Protein 2E56 (pdb70)

Foldseek 3Di:
DDFDKAWADQDPWKTKIKGFDDDDDFDKHWYWVPDDDLQKDKGKIWIKDQWQFQLAQKKKWKFKDAQNRTDPIDIGTQHDDDDVHDPSNRDGHRRIDTDMDIDIGNHDPPDAAKMKIWIFMWDDPVIDTGTIMIMIMHTDPPDD

Solvent-accessible surface area: 9015 Å² total; per-residue (Å²): 195,91,144,134,94,69,160,21,28,100,19,74,0,0,11,13,5,11,19,38,26,113,150,112,41,100,93,16,48,18,75,23,95,82,19,41,52,9,101,22,27,142,15,77,48,60,27,82,6,73,1,70,64,15,5,90,89,9,25,45,13,29,93,34,19,49,62,128,136,120,59,116,108,125,107,82,49,44,3,167,58,110,94,149,27,99,95,22,6,134,13,92,125,54,87,78,9,91,46,69,23,92,42,85,65,198,16,66,164,168,8,145,42,79,14,66,22,32,16,62,0,24,2,15,43,119,100,80,43,2,14,10,4,55,34,28,28,70,17,33,129,138,39,150

Radius of gyration: 15.55 Å; Cα contacts (8 Å, |Δi|>4): 361; chains: 1; bounding box: 42×39×31 Å

Sequence (144 aa):
EAQKQYWVCNSSDASISYTYCDKMQYPISINVNPCIELKGSKGLLHIFYIPRRDLKQLYFNLYITVNTMNLPKRKEVICRGSDDDYSFCRALKGETVNTTISFSFKGIKFSKGKYKCVVEAISGSPEEMMLFCLEFVILLHQPNSN

GO terms:
  GO:0032496 response to lipopolysaccharide (P, IDA)
  GO:0005886 plasma membrane (C, IDA)
  GO:0046696 lipopolysaccharide receptor complex (C, IDA)
  GO:0005576 extracellular region (C, EXP)
  GO:0005515 protein binding (F, IPI)
  GO:0005886 plasma membrane (C, TAS)
  GO:0015026 coreceptor activity (F, TAS)
  GO:0006968 cellular defense response (P, TAS)
  GO:0007166 cell surface receptor signaling pathway (P, TAS)
  GO:0005576 extracellular region (C, TAS)
  GO:0010008 endosome membrane (C, TAS)
  GO:0002224 toll-like receptor signaling pathway (P, IDA)
  GO:0001875 lipopolysaccharide immune receptor activity (F, IDA)
  GO:0032497 detection of lipopolysaccharide (P, IDA)

Organism: Homo sapiens (NCBI:txid9606)

B-factor: mean 39.56, std 16.29, range [15.43, 90.0]

Nearest PDB structures (foldseek):
  2z65-assembly3_C  TM=9.703E-01  e=4.079E-24  Homo sapiens
  5ijb-assembly2_D  TM=9.508E-01  e=3.542E-18  Mus musculus
  3b2d-assembly1_D  TM=8.493E-01  e=3.619E-10  Homo sapiens
  3mu3-assembly2_B  TM=8.041E-01  e=3.824E-09  Gallus gallus
  3m7o-assembly1_A  TM=8.174E-01  e=3.628E-09  Mus musculus

CATH classification: 2.60.40.770

Secondary structure (DSSP, 8-state):
-PPPPEEEEE-SSEEEEEEE-SS--S--EEEEESPPPTT-EEEEEEEEE--SS--TT-EEEEEEEETTEEPP-EEEE-S-SSSSS-GGGG--TT--EEEEEEEEE---TT--SEEEEEEEEEETTTTEEEEEEEEEEEEPTT--

InterPro domains:
  IPR003172 MD-2-related lipid-recognition domain [PF02221] (32-151)
  IPR003172 MD-2-related lipid-recognition domain [SM00737] (34-153)
  IPR014756 Immunoglobulin E-set [SSF81296] (32-155)
  IPR039217 Lymphocyte antigen 96 [PTHR15218] (1-160)

Structure (mmCIF, N/CA/C/O backbone):
data_2E56
#
_entry.id   2E56
#
_cell.length_a   53.113
_cell.length_b   53.113
_cell.length_c   111.447
_cell.angle_alpha   90.00
_cell.angle_beta   90.00
_cell.angle_gamma   90.00
#
_symmetry.space_group_name_H-M   'P 41 21 2'
#
loop_
_entity.id
_entity.type
_entity.pdbx_description
1 polymer 'Lymphocyte antigen 96'
2 non-polymer 2-acetamido-2-deoxy-beta-D-glucopyranose
3 non-polymer 'MYRISTIC ACID'
4 water water
#
loop_
_atom_site.group_PDB
_atom_site.id
_atom_site.type_symbol
_atom_site.label_atom_id
_atom_site.label_alt_id
_atom_site.label_comp_id
_atom_site.label_asym_id
_atom_site.label_entity_id
_atom_site.label_seq_id
_atom_site.pdbx_PDB_ins_code
_atom_site.Cartn_x
_atom_site.Cartn_y
_atom_site.Cartn_z
_atom_site.occupancy
_atom_site.B_iso_or_equiv
_atom_site.auth_seq_id
_atom_site.auth_comp_id
_atom_site.auth_asym_id
_atom_site.auth_atom_id
_atom_site.pdbx_PDB_model_num
ATOM 1 N N . GLU A 1 1 ? 11.675 39.326 -3.967 1.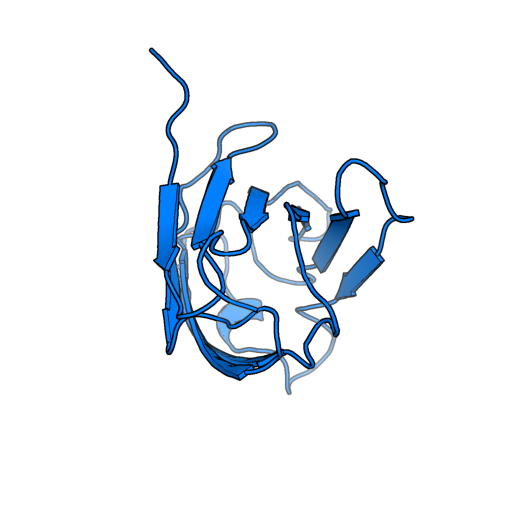00 54.82 17 GLU A N 1
ATOM 2 C CA . GLU A 1 1 ? 12.250 38.677 -2.751 1.00 53.34 17 GLU A CA 1
ATOM 3 C C . GLU A 1 1 ? 11.880 37.200 -2.615 1.00 49.43 17 GLU A C 1
ATOM 4 O O . GLU A 1 1 ? 10.746 36.805 -2.873 1.00 42.24 17 GLU A O 1
ATOM 10 N N . ALA A 1 2 ? 12.855 36.398 -2.196 1.00 48.65 18 ALA A N 1
ATOM 11 C CA . ALA A 1 2 ? 12.678 34.959 -1.999 1.00 47.47 18 ALA A CA 1
ATOM 12 C C . ALA A 1 2 ? 11.659 34.671 -0.901 1.00 48.65 18 ALA A C 1
ATOM 13 O O . ALA A 1 2 ? 11.388 35.524 -0.053 1.00 44.25 18 ALA A O 1
ATOM 15 N N . GLN A 1 3 ? 11.104 33.462 -0.900 1.00 49.05 19 GLN A N 1
ATOM 16 C CA . GLN A 1 3 ? 10.093 33.136 0.095 1.00 48.08 19 GLN A CA 1
ATOM 17 C C . GLN A 1 3 ? 10.778 32.842 1.417 1.00 45.48 19 GLN A C 1
ATOM 18 O O . GLN A 1 3 ? 11.864 32.256 1.450 1.00 44.29 19 GLN A O 1
ATOM 24 N N . LYS A 1 4 ? 10.177 33.307 2.506 1.00 40.89 20 LYS A N 1
ATOM 25 C CA . LYS A 1 4 ? 10.845 33.221 3.795 1.00 37.81 20 LYS A CA 1
ATOM 26 C C . LYS A 1 4 ? 10.604 31.881 4.476 1.00 30.68 20 LYS A C 1
ATOM 27 O O . LYS A 1 4 ? 9.477 31.407 4.560 1.00 31.10 20 LYS A O 1
ATOM 33 N N . GLN A 1 5 ? 11.680 31.251 4.929 1.00 41.06 21 GLN A N 1
ATOM 34 C CA . GLN A 1 5 ? 11.566 29.978 5.635 1.00 36.61 21 GLN A CA 1
ATOM 35 C C . GLN A 1 5 ? 11.677 30.179 7.133 1.00 36.49 21 GLN A C 1
ATOM 36 O O . GLN A 1 5 ? 12.548 30.913 7.601 1.00 35.02 21 GLN A O 1
ATOM 42 N N . TYR A 1 6 ? 10.782 29.546 7.884 1.00 30.09 22 TYR A N 1
ATOM 43 C CA . TYR A 1 6 ? 10.777 29.694 9.337 1.00 29.05 22 TYR A CA 1
ATOM 44 C C . TYR A 1 6 ? 11.182 28.411 10.003 1.00 28.28 22 TYR A C 1
ATOM 45 O O . TYR A 1 6 ? 10.660 27.347 9.701 1.00 36.86 22 TYR A O 1
ATOM 54 N N . TRP A 1 7 ? 12.126 28.508 10.915 1.00 31.31 23 TRP A N 1
ATOM 55 C CA . TRP A 1 7 ? 12.564 27.350 11.664 1.00 32.50 23 TRP A CA 1
ATOM 56 C C . TRP A 1 7 ? 11.966 27.346 13.067 1.00 31.27 23 TRP A C 1
ATOM 57 O O . TRP A 1 7 ? 11.878 28.389 13.713 1.00 28.97 23 TRP A O 1
ATOM 68 N N . VAL A 1 8 ? 11.493 26.184 13.499 1.00 20.86 24 VAL A N 1
ATOM 69 C CA . VAL A 1 8 ? 10.812 26.065 14.788 1.00 23.41 24 VAL A CA 1
ATOM 70 C C . VAL A 1 8 ? 11.761 25.474 15.812 1.00 24.98 24 VAL A C 1
ATOM 71 O O . VAL A 1 8 ? 12.017 26.079 16.847 1.00 27.00 24 VAL A O 1
ATOM 75 N N . CYS A 1 9 ? 12.297 24.291 15.519 1.00 19.88 25 CYS A N 1
ATOM 76 C CA . CYS A 1 9 ? 13.239 23.650 16.432 1.00 20.87 25 CYS A CA 1
ATOM 77 C C . CYS A 1 9 ? 13.871 22.437 15.764 1.00 22.31 25 CYS A C 1
ATOM 78 O O . CYS A 1 9 ? 13.393 21.993 14.734 1.00 20.59 25 CYS A O 1
ATOM 81 N N . ASN A 1 10 ? 14.992 21.959 16.308 1.00 28.56 26 ASN A N 1
ATOM 82 C CA . ASN A 1 10 ? 15.551 20.649 15.962 1.00 26.79 26 ASN A CA 1
ATOM 83 C C . ASN A 1 10 ? 15.472 19.752 17.190 1.00 31.71 26 ASN A C 1
ATOM 84 O O . ASN A 1 10 ? 15.797 20.184 18.302 1.00 29.02 26 ASN A O 1
ATOM 89 N N . SER A 1 11 ? 15.075 18.502 17.003 1.00 29.61 27 SER A N 1
ATOM 90 C CA . SER A 1 11 ? 15.125 17.555 18.089 1.00 24.17 27 SER A CA 1
ATOM 91 C C . SER A 1 11 ? 16.162 16.528 17.716 1.00 26.94 27 SER A C 1
ATOM 92 O O . SER A 1 11 ? 16.862 16.684 16.713 1.00 27.93 27 SER A O 1
ATOM 95 N N . SER A 1 12 ? 16.259 15.460 18.494 1.00 26.22 28 SER A N 1
ATOM 96 C CA . SER A 1 12 ? 17.302 14.481 18.219 1.00 30.22 28 SER A CA 1
ATOM 97 C C . SER A 1 12 ? 17.018 13.771 16.897 1.00 26.61 28 SER A C 1
ATOM 98 O O . SER A 1 12 ? 17.939 13.311 16.233 1.00 26.46 28 SER A O 1
ATOM 101 N N . ASP A 1 13 ? 15.752 13.711 16.485 1.00 27.25 29 ASP A N 1
ATOM 102 C CA . ASP A 1 13 ? 15.435 12.916 15.310 1.00 29.00 29 ASP A CA 1
ATOM 103 C C . ASP A 1 13 ? 14.633 13.670 14.270 1.00 28.12 29 ASP A C 1
ATOM 104 O O . ASP A 1 13 ? 14.294 13.120 13.223 1.00 24.43 29 ASP A O 1
ATOM 109 N N . ALA A 1 14 ? 14.319 14.926 14.565 1.00 24.09 30 ALA A N 1
ATOM 110 C CA . ALA A 1 14 ? 13.570 15.739 13.614 1.00 19.99 30 ALA A CA 1
ATOM 111 C C . ALA A 1 14 ? 14.093 17.170 13.439 1.00 24.21 30 ALA A C 1
ATOM 112 O O . ALA A 1 14 ? 14.776 17.730 14.297 1.00 21.19 30 ALA A O 1
ATOM 114 N N . SER A 1 15 ? 13.724 17.763 12.311 1.00 25.83 31 SER A N 1
ATOM 115 C CA . SER A 1 15 ? 13.987 19.147 12.061 1.00 25.10 31 SER A CA 1
ATOM 116 C C . SER A 1 15 ? 12.700 19.787 11.552 1.00 24.20 31 SER A C 1
ATOM 117 O O . SER A 1 15 ? 12.169 19.376 10.522 1.00 24.77 31 SER A O 1
ATOM 120 N N . ILE A 1 16 ? 12.181 20.779 12.277 1.00 23.85 32 ILE A N 1
ATOM 121 C CA . ILE A 1 16 ? 10.869 21.372 11.937 1.00 19.21 32 ILE A CA 1
ATOM 122 C C . ILE A 1 16 ? 10.936 22.817 11.454 1.00 24.10 32 ILE A C 1
ATOM 123 O O . ILE A 1 16 ? 11.530 23.680 12.110 1.00 22.55 32 ILE A O 1
ATOM 128 N N . SER A 1 17 ? 10.332 23.082 10.298 1.00 19.30 33 SER A N 1
ATOM 129 C CA . SER A 1 17 ? 10.303 24.421 9.748 1.00 18.01 33 SER A CA 1
ATOM 130 C C . SER A 1 17 ? 8.928 24.581 9.157 1.00 22.72 33 SER A C 1
ATOM 131 O O . SER A 1 17 ? 8.252 23.600 8.983 1.00 22.48 33 SER A O 1
ATOM 134 N N . TYR A 1 18 ? 8.550 25.796 8.774 1.00 23.94 34 TYR A N 1
ATOM 135 C CA . TYR A 1 18 ? 7.335 25.982 7.998 1.00 22.13 34 TYR A CA 1
ATOM 136 C C . TYR A 1 18 ? 7.491 27.180 7.100 1.00 18.20 34 TYR A C 1
ATOM 137 O O . TYR A 1 18 ? 8.428 27.967 7.266 1.00 20.72 34 TYR A O 1
ATOM 146 N N . THR A 1 19 ? 6.594 27.298 6.133 1.00 21.60 35 THR A N 1
ATOM 147 C CA . THR A 1 19 ? 6.426 28.526 5.373 1.00 27.73 35 THR A CA 1
ATOM 148 C C . THR A 1 19 ? 4.952 28.918 5.457 1.00 22.01 35 THR A C 1
ATOM 149 O O . THR A 1 19 ? 4.104 28.128 5.861 1.00 28.66 35 THR A O 1
ATOM 153 N N . TYR A 1 20 ? 4.631 30.136 5.055 1.00 23.97 36 TYR A N 1
ATOM 154 C CA . TYR A 1 20 ? 3.234 30.538 4.949 1.00 27.67 36 TYR A CA 1
ATOM 155 C C . TYR A 1 20 ? 2.653 30.113 3.616 1.00 31.11 36 TYR A C 1
ATOM 156 O O . 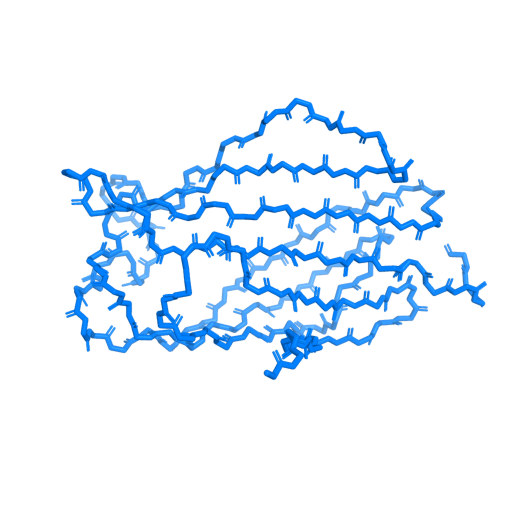TYR A 1 20 ? 3.200 30.468 2.578 1.00 33.61 36 TYR A O 1
ATOM 165 N N . CYS A 1 21 ? 1.575 29.328 3.631 1.00 30.76 37 CYS A N 1
ATOM 166 C CA . CYS A 1 21 ? 0.883 29.029 2.378 1.00 28.39 37 CYS A CA 1
ATOM 167 C C . CYS A 1 21 ? -0.264 29.995 2.087 1.00 32.31 37 CYS A C 1
ATOM 168 O O . CYS A 1 21 ? -0.608 30.870 2.891 1.00 29.17 37 CYS A O 1
ATOM 171 N N . ASP A 1 22 ? -0.847 29.829 0.909 1.00 32.13 38 ASP A N 1
ATOM 172 C CA . ASP A 1 22 ? -1.971 30.634 0.489 1.00 28.19 38 ASP A CA 1
ATOM 173 C C . ASP A 1 22 ? -1.711 32.153 0.586 1.00 30.13 38 ASP A C 1
ATOM 174 O O . ASP A 1 22 ? -0.622 32.626 0.269 1.00 31.45 38 ASP A O 1
ATOM 179 N N . LYS A 1 23 ? -2.724 32.917 0.971 1.00 25.18 39 LYS A N 1
ATOM 180 C CA . LYS A 1 23 ? -2.576 34.349 1.049 1.00 35.47 39 LYS A CA 1
ATOM 181 C C . LYS A 1 23 ? -1.784 34.629 2.324 1.00 45.32 39 LYS A C 1
ATOM 182 O O . LYS A 1 23 ? -2.028 33.996 3.359 1.00 43.99 39 LYS A O 1
ATOM 188 N N . MET A 1 24 ? -0.808 35.531 2.239 1.00 47.71 40 MET A N 1
ATOM 189 C CA . MET A 1 24 ? -0.033 35.894 3.418 1.00 57.29 40 MET A CA 1
ATOM 190 C C . MET A 1 24 ? -0.949 36.729 4.286 1.00 51.93 40 MET A C 1
ATOM 191 O O . MET A 1 24 ? -1.580 37.673 3.805 1.00 49.79 40 MET A O 1
ATOM 196 N N . GLN A 1 25 ? -1.069 36.343 5.545 1.00 49.39 41 GLN A N 1
ATOM 197 C CA . GLN A 1 25 ? -1.850 37.121 6.484 1.00 49.19 41 GLN A CA 1
ATOM 198 C C . GLN A 1 25 ? -0.950 37.570 7.627 1.00 46.09 41 GLN A C 1
ATOM 199 O O . GLN A 1 25 ? 0.243 37.779 7.432 1.00 45.89 41 GLN A O 1
ATOM 205 N N . TYR A 1 26 ? -1.517 37.718 8.817 1.00 40.22 42 TYR A N 1
ATOM 206 C CA . TYR A 1 26 ? -0.733 38.137 9.965 1.00 35.95 42 TYR A CA 1
ATOM 207 C C . TYR A 1 26 ? 0.266 37.048 10.308 1.00 29.39 42 TYR A C 1
ATOM 208 O O . TYR A 1 26 ? -0.023 35.864 10.150 1.00 30.41 42 TYR A O 1
ATOM 217 N N . PRO A 1 27 ? 1.436 37.444 10.824 1.00 33.29 43 PRO A N 1
ATOM 218 C CA . PRO A 1 27 ? 2.412 36.435 11.198 1.00 29.39 43 PRO A CA 1
ATOM 219 C C . PRO A 1 27 ? 1.977 35.682 12.464 1.00 30.33 43 PRO A C 1
ATOM 220 O O . PRO A 1 27 ? 1.007 36.075 13.116 1.00 27.92 43 PRO A O 1
ATOM 224 N N . ILE A 1 28 ? 2.596 34.536 1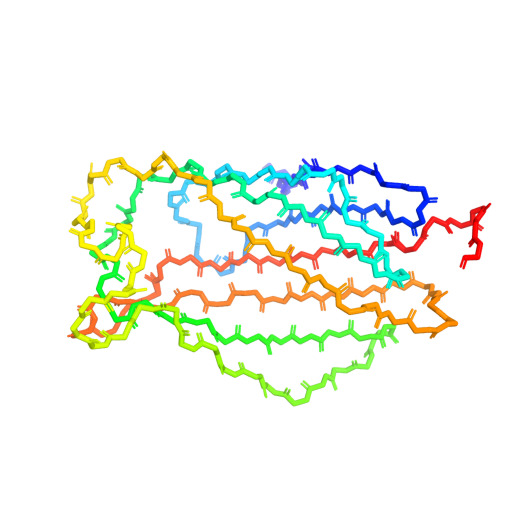2.709 1.00 25.18 44 ILE A N 1
ATOM 225 C CA . ILE A 1 28 ? 2.341 33.756 13.898 1.00 22.82 44 ILE A CA 1
ATOM 226 C C . ILE A 1 28 ? 3.692 33.312 14.448 1.00 31.04 44 ILE A C 1
ATOM 227 O O . ILE A 1 28 ? 4.651 33.130 13.692 1.00 28.18 44 ILE A O 1
ATOM 232 N N . SER A 1 29 ? 3.794 33.223 15.772 1.00 24.56 45 SER A N 1
ATOM 233 C CA . SER A 1 29 ? 4.985 32.689 16.391 1.00 26.77 45 SER A CA 1
ATOM 234 C C . SER A 1 29 ? 4.647 31.372 17.078 1.00 28.71 45 SER A C 1
ATOM 235 O O . SER A 1 29 ? 3.699 31.283 17.854 1.00 29.79 45 SER A O 1
ATOM 238 N N . ILE A 1 30 ? 5.445 30.353 16.810 1.00 28.02 46 ILE A N 1
ATOM 239 C CA . ILE A 1 30 ? 5.154 29.020 17.301 1.00 34.21 46 ILE A CA 1
ATOM 240 C C . ILE A 1 30 ? 6.421 28.530 17.959 1.00 36.12 46 ILE A C 1
ATOM 241 O O . ILE A 1 30 ? 7.518 28.635 17.387 1.00 35.69 46 ILE A O 1
ATOM 246 N N . ASN A 1 31 ? 6.289 27.980 19.154 1.00 28.56 47 ASN A N 1
ATOM 247 C CA . ASN A 1 31 ? 7.431 27.346 19.772 1.00 22.89 47 ASN A CA 1
ATOM 248 C C . ASN A 1 31 ? 7.005 26.080 20.476 1.00 23.99 47 ASN A C 1
ATOM 249 O O . ASN A 1 31 ? 5.911 26.009 20.997 1.00 24.23 47 ASN A O 1
ATOM 254 N N . VAL A 1 32 ? 7.878 25.088 20.459 1.00 23.09 48 VAL A N 1
ATOM 255 C CA . VAL A 1 32 ? 7.549 23.755 20.931 1.00 24.91 48 VAL A CA 1
ATOM 256 C C . VAL A 1 32 ? 8.592 23.360 21.977 1.00 29.03 48 VAL A C 1
ATOM 257 O O . VAL A 1 32 ? 9.787 23.454 21.718 1.00 27.12 48 VAL A O 1
ATOM 261 N N . ASN A 1 33 ? 8.145 22.936 23.155 1.00 25.47 49 ASN A N 1
ATOM 262 C CA . ASN A 1 33 ? 9.068 22.649 24.255 1.00 23.46 49 ASN A CA 1
ATOM 263 C C . ASN A 1 33 ? 8.729 21.342 24.996 1.00 24.01 49 ASN A C 1
ATOM 264 O O . ASN A 1 33 ? 7.636 21.198 25.582 1.00 21.17 49 ASN A O 1
ATOM 269 N N . PRO A 1 34 ? 9.636 20.359 24.916 1.00 28.00 50 PRO A N 1
ATOM 270 C CA . PRO A 1 34 ? 10.842 20.398 24.074 1.00 23.31 50 PRO A CA 1
ATOM 271 C C . PRO A 1 34 ? 10.494 20.095 22.621 1.00 22.37 50 PRO A C 1
ATOM 272 O O . PRO A 1 34 ? 9.364 19.737 22.316 1.00 26.66 50 PRO A O 1
ATOM 276 N N . CYS A 1 35 ? 11.460 20.233 21.725 1.00 22.46 51 CYS A N 1
ATOM 277 C CA . CYS A 1 35 ? 11.176 20.008 20.328 1.00 21.07 51 CYS A CA 1
ATOM 278 C C . CYS A 1 35 ? 10.619 18.592 20.131 1.00 24.08 51 CYS A C 1
ATOM 279 O O . CYS A 1 35 ? 11.027 17.649 20.805 1.00 28.02 51 CYS A O 1
ATOM 282 N N . ILE A 1 36 ? 9.703 18.451 19.180 1.00 23.00 52 ILE A N 1
ATOM 283 C CA . ILE A 1 36 ? 9.058 17.167 18.930 1.00 29.44 52 ILE A CA 1
ATOM 284 C C . ILE A 1 36 ? 10.001 16.129 18.326 1.00 29.24 52 ILE A C 1
ATOM 285 O O . ILE A 1 36 ? 10.815 16.448 17.475 1.00 31.32 52 ILE A O 1
ATOM 290 N N . GLU A 1 37 ? 9.900 14.906 18.819 1.00 24.46 53 GLU A N 1
ATOM 291 C CA . GLU A 1 37 ? 10.565 13.766 18.213 1.00 34.45 53 GLU A CA 1
ATOM 292 C C . GLU A 1 37 ? 9.591 12.921 17.380 1.00 33.11 53 GLU A C 1
ATOM 293 O O . GLU A 1 37 ? 8.520 12.521 17.860 1.00 34.50 53 GLU A O 1
ATOM 299 N N . LEU A 1 38 ? 9.973 12.633 16.138 1.00 30.80 54 LEU A N 1
ATOM 300 C CA . LEU A 1 38 ? 9.124 11.845 15.246 1.00 30.04 54 LEU A CA 1
ATOM 301 C C . LEU A 1 38 ? 8.710 10.506 15.887 1.00 24.11 54 LEU A C 1
ATOM 302 O O . LEU A 1 38 ? 7.623 9.995 15.642 1.00 33.81 54 LEU A O 1
ATOM 307 N N . LYS A 1 39 ? 9.627 9.953 16.672 1.00 26.86 55 LYS A N 1
ATOM 308 C CA . LYS A 1 39 ? 9.441 8.785 17.523 1.00 27.90 55 LYS A CA 1
ATOM 309 C C . LYS A 1 39 ? 8.331 8.904 18.580 1.00 34.04 55 LYS A C 1
ATOM 310 O O . LYS A 1 39 ? 7.937 7.894 19.159 1.00 38.13 55 LYS A O 1
ATOM 316 N N . GLY A 1 40 ? 7.861 10.125 18.856 1.00 37.94 56 GLY A N 1
ATOM 317 C CA . GLY A 1 40 ? 6.848 10.365 19.894 1.00 27.62 56 GLY A CA 1
ATOM 318 C C . GLY A 1 40 ? 7.436 11.142 21.061 1.00 33.07 56 GLY A C 1
ATOM 319 O O . GLY A 1 40 ? 8.548 10.849 21.497 1.00 29.97 56 GLY A O 1
ATOM 320 N N . SER A 1 41 ? 6.714 12.156 21.546 1.00 28.14 57 SER A N 1
ATOM 321 C CA . SER A 1 41 ? 7.195 12.956 22.672 1.00 27.76 57 SER A CA 1
ATOM 322 C C . SER A 1 41 ? 6.064 13.827 23.144 1.00 26.57 57 SER A C 1
ATOM 323 O O . SER A 1 41 ? 5.068 13.995 22.440 1.00 32.35 57 SER A O 1
ATOM 326 N N . LYS A 1 42 ? 6.192 14.380 24.341 1.00 27.64 58 LYS A N 1
ATOM 327 C CA . LYS A 1 42 ? 5.183 15.339 24.800 1.00 29.50 58 LYS A CA 1
ATOM 328 C C . LYS A 1 42 ? 5.814 16.657 25.222 1.00 27.24 58 LYS A C 1
ATOM 329 O O . LYS A 1 42 ? 7.020 16.747 25.385 1.00 24.70 58 LYS A O 1
ATOM 335 N N . GLY A 1 43 ? 4.992 17.684 25.394 1.00 24.00 59 GLY A N 1
ATOM 336 C CA . GLY A 1 43 ? 5.517 18.960 25.756 1.00 29.58 59 GLY A CA 1
ATOM 337 C C . GLY A 1 43 ? 4.488 20.045 25.656 1.00 28.57 59 GLY A C 1
ATOM 338 O O . GLY A 1 43 ? 3.287 19.821 25.832 1.00 27.16 59 GLY A O 1
ATOM 339 N N . LEU A 1 44 ? 4.995 21.228 25.338 1.00 25.88 60 LEU A N 1
ATOM 340 C CA . LEU A 1 44 ? 4.231 22.435 25.424 1.00 22.99 60 LEU A CA 1
ATOM 341 C C . LEU A 1 44 ? 4.345 23.188 24.117 1.00 21.12 60 LEU A C 1
ATOM 342 O O . LEU A 1 44 ? 5.433 23.400 23.596 1.00 21.98 60 LEU A O 1
ATOM 347 N N . LEU A 1 45 ? 3.208 23.604 23.600 1.00 24.49 61 LEU A N 1
ATOM 348 C CA . LEU A 1 45 ? 3.177 24.428 22.421 1.00 26.72 61 LEU A CA 1
ATOM 349 C C . LEU A 1 45 ? 2.861 25.860 22.832 1.00 29.25 61 LEU A C 1
ATOM 350 O O . LEU A 1 45 ? 1.814 26.112 23.439 1.00 25.77 61 LEU A O 1
ATOM 355 N N . HIS A 1 46 ? 3.770 26.786 22.516 1.00 27.87 62 HIS A N 1
ATOM 356 C CA . HIS A 1 46 ? 3.500 28.200 22.721 1.00 29.68 62 HIS A CA 1
ATOM 357 C C . HIS A 1 46 ? 3.153 28.910 21.419 1.00 29.43 62 HIS A C 1
ATOM 358 O O . HIS A 1 46 ? 3.886 28.820 20.427 1.00 26.59 62 HIS A O 1
ATOM 365 N N . ILE A 1 47 ? 2.015 29.596 21.439 1.00 22.82 63 ILE A N 1
ATOM 366 C CA . ILE A 1 47 ? 1.520 30.374 20.319 1.00 28.85 63 ILE A CA 1
ATOM 367 C C . ILE A 1 47 ? 1.474 31.846 20.707 1.00 28.66 63 ILE A C 1
ATOM 368 O O . ILE A 1 47 ? 0.886 32.196 21.740 1.00 28.85 63 ILE A O 1
ATOM 373 N N . PHE A 1 48 ? 2.124 32.706 19.925 1.00 32.49 64 PHE A N 1
ATOM 374 C CA . PHE A 1 48 ? 1.867 34.159 20.031 1.00 26.99 64 PHE A CA 1
ATOM 375 C C . PHE A 1 48 ? 1.266 34.599 18.712 1.00 31.70 64 PHE A C 1
ATOM 376 O O . PHE A 1 48 ? 1.913 34.478 17.673 1.00 33.42 64 PHE A O 1
ATOM 384 N N . TYR A 1 49 ? 0.014 35.047 18.743 1.00 27.36 65 TYR A N 1
ATOM 385 C CA . TYR A 1 49 ? -0.725 35.368 17.524 1.00 30.50 65 TYR A CA 1
ATOM 386 C C . TYR A 1 49 ? -1.712 36.503 17.769 1.00 39.14 65 TYR A C 1
ATOM 387 O O . TYR A 1 49 ? -2.487 36.441 18.708 1.00 33.76 65 TYR A O 1
ATOM 396 N N . ILE A 1 50 ? -1.688 37.529 16.925 1.00 38.32 66 ILE A N 1
ATOM 397 C CA . ILE A 1 50 ? -2.754 38.547 16.911 1.00 40.00 66 ILE A CA 1
ATOM 398 C C . ILE A 1 50 ? -3.720 38.187 15.772 1.00 33.52 66 ILE A C 1
ATOM 399 O O . ILE A 1 50 ? -3.377 38.356 14.601 1.00 40.33 66 ILE A O 1
ATOM 404 N N . PRO A 1 51 ? -4.909 37.634 16.096 1.00 33.41 67 PRO A N 1
ATOM 405 C CA . PRO A 1 51 ? -5.628 37.023 14.978 1.00 29.65 67 PRO A CA 1
ATOM 406 C C . PRO A 1 51 ? -6.255 38.002 13.999 1.00 39.31 67 PRO A C 1
ATOM 407 O O . PRO A 1 51 ? -6.564 39.148 14.354 1.00 40.06 67 PRO A O 1
ATOM 411 N N . ARG A 1 52 ? -6.379 37.540 12.757 1.00 49.51 68 ARG A N 1
ATOM 412 C CA . ARG A 1 52 ? -6.962 38.304 11.654 1.00 57.81 68 ARG A CA 1
ATOM 413 C C . ARG A 1 52 ? -8.454 38.393 11.865 1.00 52.41 68 ARG A C 1
ATOM 414 O O . ARG A 1 52 ? -9.104 39.337 11.414 1.00 56.68 68 ARG A O 1
ATOM 422 N N . ARG A 1 53 ? -8.988 37.389 12.549 1.00 44.71 69 ARG A N 1
ATOM 423 C CA . ARG A 1 53 ? -10.408 37.319 12.830 1.00 48.57 69 ARG A CA 1
ATOM 424 C C . ARG A 1 53 ? -10.658 36.653 14.174 1.00 48.14 69 ARG A C 1
ATOM 425 O O . ARG A 1 53 ? -9.728 36.145 14.806 1.00 46.69 69 ARG A O 1
ATOM 433 N N . ASP A 1 54 ? -11.911 36.677 14.620 1.00 50.14 70 ASP A N 1
ATOM 434 C CA . ASP A 1 54 ? -12.292 36.003 15.865 1.00 46.64 70 ASP A CA 1
ATOM 435 C C . ASP A 1 54 ? -11.972 34.518 15.784 1.00 39.90 70 ASP A C 1
ATOM 436 O O . ASP A 1 54 ? -12.243 33.901 14.778 1.00 40.44 70 ASP A O 1
ATOM 441 N N . LEU A 1 55 ? -11.449 33.949 16.871 1.00 37.73 71 LEU A N 1
ATOM 442 C CA . LEU A 1 55 ? -11.034 32.551 16.908 1.00 33.25 71 LEU A CA 1
ATOM 443 C C . LEU A 1 55 ? -12.173 31.587 17.146 1.00 38.12 71 LEU A C 1
ATOM 444 O O . LEU A 1 55 ? -11.969 30.372 17.177 1.00 33.27 71 LEU A O 1
ATOM 449 N N . LYS A 1 56 ? -13.384 32.112 17.299 1.00 39.27 72 LYS A N 1
ATOM 450 C CA . LYS A 1 56 ? -14.480 31.246 17.683 1.00 41.57 72 LYS A CA 1
ATOM 451 C C . LYS A 1 56 ? -14.811 30.237 16.582 1.00 40.83 72 LYS A C 1
ATOM 452 O O . LYS A 1 56 ? -14.840 30.571 15.394 1.00 46.98 72 LYS A O 1
ATOM 458 N N . GLN A 1 57 ? -14.997 28.989 16.988 1.00 37.73 73 GLN A N 1
ATOM 459 C CA . GLN A 1 57 ? -15.328 27.903 16.061 1.00 46.14 73 GLN A CA 1
ATOM 460 C C . GLN A 1 57 ? -14.112 27.425 15.249 1.00 49.42 73 GLN A C 1
ATOM 461 O O . GLN A 1 57 ? -14.237 26.529 14.414 1.00 47.14 73 GLN A O 1
ATOM 467 N N . LEU A 1 58 ? -12.950 28.037 15.510 1.00 44.09 74 LEU A N 1
ATOM 468 C CA . LEU A 1 58 ? -11.651 27.645 14.927 1.00 42.50 74 LEU A CA 1
ATOM 469 C C . LEU A 1 58 ? -11.529 26.149 14.619 1.00 36.73 74 LEU A C 1
ATOM 470 O O . LEU A 1 58 ? -11.730 25.337 15.498 1.00 33.82 74 LEU A O 1
ATOM 475 N N . TYR A 1 59 ? -11.127 25.797 13.395 1.00 38.20 75 TYR A N 1
ATOM 476 C CA . TYR A 1 59 ? -10.760 24.399 13.090 1.00 33.22 75 TYR A CA 1
ATOM 477 C C . TYR A 1 59 ? -9.651 24.316 12.021 1.00 29.34 75 TYR A C 1
ATOM 478 O O . TYR A 1 59 ? -9.355 25.317 11.349 1.00 35.56 75 TYR A O 1
ATOM 487 N N . PHE A 1 60 ? -9.005 23.152 11.949 1.00 33.33 76 PHE A N 1
ATOM 488 C CA . PHE A 1 60 ? -7.894 22.867 11.024 1.00 34.15 76 PHE A CA 1
ATOM 489 C C . PHE A 1 60 ? -8.249 21.753 10.029 1.00 27.16 76 PHE A C 1
ATOM 490 O O . PHE A 1 60 ? -8.607 20.655 10.440 1.00 29.22 76 PHE A O 1
ATOM 498 N N . ASN A 1 61 ? -8.074 22.005 8.738 1.00 32.51 77 ASN A N 1
ATOM 499 C CA . ASN A 1 61 ? -7.892 20.886 7.798 1.00 29.46 77 ASN A CA 1
ATOM 500 C C . ASN A 1 61 ? -6.419 20.494 7.759 1.00 24.16 77 ASN A C 1
ATOM 501 O O . ASN A 1 61 ? -5.552 21.355 7.689 1.00 27.46 77 ASN A O 1
ATOM 506 N N . LEU A 1 62 ? -6.140 19.202 7.853 1.00 24.80 78 LEU A N 1
ATOM 507 C CA . LEU A 1 62 ? -4.769 18.740 7.844 1.00 27.29 78 LEU A CA 1
ATOM 508 C C . LEU A 1 62 ? -4.483 17.920 6.604 1.00 22.78 78 LEU A C 1
ATOM 509 O O . LEU A 1 62 ? -5.071 16.859 6.381 1.00 25.55 78 LEU A O 1
ATOM 514 N N . TYR A 1 63 ? -3.557 18.404 5.793 1.00 27.54 79 TYR A N 1
ATOM 51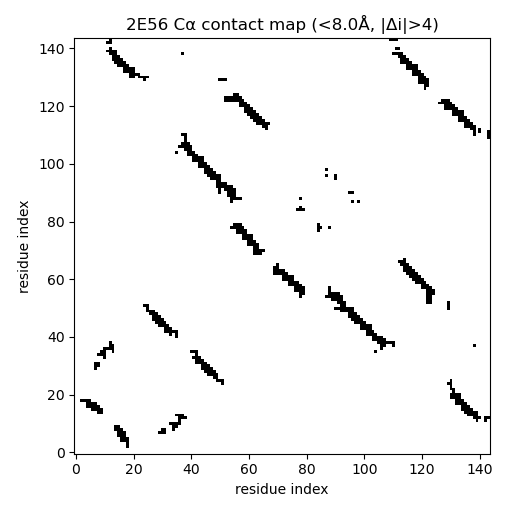5 C CA . TYR A 1 63 ? -3.133 17.625 4.623 1.00 17.69 79 TYR A CA 1
ATOM 516 C C . TYR A 1 63 ? -1.735 17.195 4.884 1.00 20.44 79 TYR A C 1
ATOM 517 O O . TYR A 1 63 ? -0.797 17.997 4.822 1.00 19.86 79 TYR A O 1
ATOM 526 N N . ILE A 1 64 ? -1.600 15.930 5.214 1.00 23.28 80 ILE A N 1
ATOM 527 C CA . ILE A 1 64 ? -0.339 15.384 5.652 1.00 22.34 80 ILE A CA 1
ATOM 528 C C . ILE A 1 64 ? 0.280 14.645 4.474 1.00 27.57 80 ILE A C 1
ATOM 529 O O . ILE A 1 64 ? -0.428 13.957 3.746 1.00 22.80 80 ILE A O 1
ATOM 534 N N . THR A 1 65 ? 1.580 14.837 4.248 1.00 20.50 81 THR A N 1
ATOM 535 C CA . THR A 1 65 ? 2.289 14.052 3.231 1.00 22.29 81 THR A CA 1
ATOM 536 C C . THR A 1 65 ? 3.446 13.294 3.858 1.00 25.57 81 THR A C 1
ATOM 537 O O . THR A 1 65 ? 4.201 13.851 4.686 1.00 25.53 81 THR A O 1
ATOM 541 N N . VAL A 1 66 ? 3.612 12.033 3.450 1.00 23.00 82 VAL A N 1
ATOM 542 C CA . VAL A 1 66 ? 4.623 11.134 4.036 1.00 22.58 82 VAL A CA 1
ATOM 543 C C . VAL A 1 66 ? 5.536 10.659 2.919 1.00 22.13 82 VAL A C 1
ATOM 544 O O . VAL A 1 66 ? 5.120 9.869 2.076 1.00 22.06 82 VAL A O 1
ATOM 548 N N . ASN A 1 67 ? 6.716 11.254 2.816 1.00 22.32 83 ASN A N 1
ATOM 549 C CA . ASN A 1 67 ? 7.618 10.964 1.689 1.00 24.66 83 ASN A CA 1
ATOM 550 C C . ASN A 1 67 ? 6.923 10.987 0.318 1.00 27.27 83 ASN A C 1
ATOM 551 O O . ASN A 1 67 ? 6.936 9.995 -0.426 1.00 27.41 83 ASN A O 1
ATOM 556 N N . THR A 1 68 ? 6.304 12.136 0.018 1.00 23.11 84 THR A N 1
ATOM 557 C CA . THR A 1 68 ? 5.596 12.421 -1.234 1.00 21.78 84 THR A CA 1
ATOM 558 C C . THR A 1 68 ? 4.240 11.777 -1.394 1.00 21.62 84 THR A C 1
ATOM 559 O O . THR A 1 68 ? 3.551 12.066 -2.368 1.00 32.63 84 THR A O 1
ATOM 563 N N . MET A 1 69 ? 3.855 10.906 -0.473 1.00 25.06 85 MET A N 1
ATOM 564 C CA . MET A 1 69 ? 2.531 10.280 -0.517 1.00 28.08 85 MET A CA 1
ATOM 565 C C . MET A 1 69 ? 1.513 11.064 0.302 1.00 26.01 85 MET A C 1
ATOM 566 O O . MET A 1 69 ? 1.645 11.180 1.511 1.00 23.67 85 MET A O 1
ATOM 571 N N . ASN A 1 70 ? 0.505 11.606 -0.372 1.00 22.65 86 ASN A N 1
ATOM 572 C CA . ASN A 1 70 ? -0.487 12.454 0.257 1.00 25.77 86 ASN A CA 1
ATOM 573 C C . ASN A 1 70 ? -1.495 11.577 0.969 1.00 30.60 86 ASN A C 1
ATOM 574 O O . ASN A 1 70 ? -1.939 10.576 0.420 1.00 33.34 86 ASN A O 1
ATOM 579 N N . LEU A 1 71 ? -1.887 11.957 2.178 1.00 28.10 87 LEU A N 1
ATOM 580 C CA . LEU A 1 71 ? -2.933 11.215 2.858 1.00 25.17 87 LEU A CA 1
ATOM 581 C C . LEU A 1 71 ? -4.277 11.934 2.722 1.00 26.95 87 LEU A C 1
ATOM 582 O O . LEU A 1 71 ? -4.324 13.136 2.522 1.00 23.18 87 LEU A O 1
ATOM 587 N N . PRO A 1 72 ? -5.390 11.196 2.849 1.00 29.29 88 PRO A N 1
ATOM 588 C CA . PRO A 1 72 ? -6.683 11.897 2.773 1.00 31.01 88 PRO A CA 1
ATOM 589 C C . PRO A 1 72 ? -6.784 13.009 3.824 1.00 26.12 88 PRO A C 1
ATOM 590 O O . PRO A 1 72 ? -6.241 12.874 4.916 1.00 31.60 88 PRO A O 1
ATOM 594 N N . LYS A 1 73 ? -7.436 14.117 3.471 1.00 26.24 89 LYS A N 1
ATOM 595 C CA . LYS A 1 73 ? -7.646 15.230 4.382 1.00 34.66 89 LYS A CA 1
ATOM 596 C C . LYS A 1 73 ? -8.050 14.750 5.791 1.00 42.26 89 LYS A C 1
ATOM 597 O O . LYS A 1 73 ? -8.654 13.678 5.940 1.00 37.77 89 LYS A O 1
ATOM 603 N N . ARG A 1 74 ? -7.628 15.494 6.822 1.00 41.03 90 ARG A N 1
ATOM 604 C CA . ARG A 1 74 ? -8.141 15.313 8.188 1.00 35.34 90 ARG A CA 1
ATOM 605 C C . ARG A 1 74 ? -8.708 16.654 8.635 1.00 37.04 90 ARG A C 1
ATOM 606 O O . ARG A 1 74 ? -8.287 17.701 8.151 1.00 36.56 90 ARG A O 1
ATOM 614 N N . LYS A 1 75 ? -9.727 16.636 9.490 1.00 42.76 91 LYS A N 1
ATOM 615 C CA . LYS A 1 75 ? -10.263 17.886 10.029 1.00 35.80 91 LYS A CA 1
ATOM 616 C C . LYS A 1 75 ? -10.261 17.811 11.544 1.00 39.49 91 LYS A C 1
ATOM 617 O O . LYS A 1 75 ? -10.729 16.832 12.116 1.00 37.39 91 LYS A O 1
ATOM 623 N N . GLU A 1 76 ? -9.720 18.833 12.199 1.00 34.56 92 GLU A N 1
ATOM 624 C CA . GLU A 1 76 ? -9.626 18.810 13.643 1.00 35.82 92 GLU A CA 1
ATOM 625 C C . GLU A 1 76 ? -10.285 20.034 14.237 1.00 36.21 92 GLU A C 1
ATOM 626 O O . GLU A 1 76 ? -9.805 21.159 14.040 1.00 38.44 92 GLU A O 1
ATOM 632 N N . VAL A 1 77 ? -11.401 19.832 14.943 1.00 38.72 93 VAL A N 1
ATOM 633 C CA . VAL A 1 77 ? -12.030 20.951 15.663 1.00 35.79 93 VAL A CA 1
ATOM 634 C C . VAL A 1 77 ? -11.224 21.309 16.917 1.00 33.59 93 VAL A C 1
ATOM 635 O O . VAL A 1 77 ? -10.815 20.433 17.688 1.00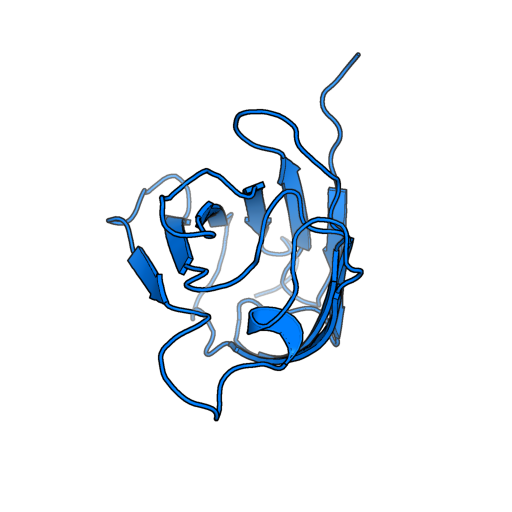 34.27 93 VAL A O 1
ATOM 639 N N . ILE A 1 78 ? -10.931 22.598 17.052 1.00 34.74 94 ILE A N 1
ATOM 640 C CA . ILE A 1 78 ? -10.084 23.130 18.124 1.00 33.70 94 ILE A CA 1
ATOM 641 C C . ILE A 1 78 ? -10.953 23.875 19.164 1.00 36.77 94 ILE A C 1
ATOM 642 O O . ILE A 1 78 ? -10.799 23.686 20.371 1.00 35.26 94 ILE A O 1
ATOM 647 N N . CYS A 1 79 ? -11.862 24.713 18.672 1.00 43.09 95 CYS A N 1
ATOM 648 C CA . CYS A 1 79 ? -12.724 25.543 19.507 1.00 42.19 95 CYS A CA 1
ATOM 649 C C . CYS A 1 79 ? -14.165 25.084 19.303 1.00 51.23 95 CYS A C 1
ATOM 650 O O . CYS A 1 79 ? -14.738 25.307 18.233 1.00 49.38 95 CYS A O 1
ATOM 653 N N . ARG A 1 80 ? -14.751 24.460 20.329 1.00 62.98 96 ARG A N 1
ATOM 654 C CA . ARG A 1 80 ? -16.080 23.840 20.220 1.00 73.39 96 ARG A CA 1
ATOM 655 C C . ARG A 1 80 ? -17.218 24.605 20.899 1.00 77.10 96 ARG A C 1
ATOM 656 O O . ARG A 1 80 ? -17.394 25.803 20.693 1.00 76.51 96 ARG A O 1
ATOM 664 N N . GLY A 1 81 ? -18.007 23.883 21.687 1.00 84.10 97 GLY A N 1
ATOM 665 C CA . GLY A 1 81 ? -19.154 24.463 22.381 1.00 90.00 97 GLY A CA 1
ATOM 666 C C . GLY A 1 81 ? -18.992 24.439 23.890 1.00 90.00 97 GLY A C 1
ATOM 667 O O . GLY A 1 81 ? -18.398 23.500 24.451 1.00 90.00 97 GLY A O 1
ATOM 668 N N . SER A 1 82 ? -19.533 25.470 24.548 1.00 90.00 98 SER A N 1
ATOM 669 C CA . SER A 1 82 ? -19.398 25.628 26.000 1.00 90.00 98 SER A CA 1
ATOM 670 C C . SER A 1 82 ? -17.929 25.761 26.387 1.00 90.00 98 SER A C 1
ATOM 671 O O . SER A 1 82 ? -17.066 25.954 25.528 1.00 90.00 98 SER A O 1
ATOM 674 N N . ASP A 1 83 ? -17.648 25.655 27.681 1.00 90.00 99 ASP A N 1
ATOM 675 C CA . ASP A 1 83 ? -16.273 25.749 28.143 1.00 90.00 99 ASP A CA 1
ATOM 676 C C . ASP A 1 83 ? -15.337 24.589 27.806 1.00 90.00 99 ASP A C 1
ATOM 677 O O . ASP A 1 83 ? -15.493 23.919 26.779 1.00 90.00 99 ASP A O 1
ATOM 682 N N . ASP A 1 84 ? -14.378 24.357 28.697 1.00 90.00 100 ASP A N 1
ATOM 683 C CA . ASP A 1 84 ? -13.392 23.311 28.467 1.00 87.65 100 ASP A CA 1
ATOM 684 C C . ASP A 1 84 ? -12.581 23.684 27.223 1.00 81.21 100 ASP A C 1
ATOM 685 O O . ASP A 1 84 ? -11.543 23.067 26.933 1.00 85.60 100 ASP A O 1
ATOM 690 N N . ASP A 1 85 ? -13.075 24.690 26.489 1.00 71.17 101 ASP A N 1
ATOM 691 C CA . ASP A 1 85 ? -12.361 25.228 25.332 1.00 60.65 101 ASP A CA 1
ATOM 692 C C . ASP A 1 85 ? -11.164 26.002 25.840 1.00 55.50 101 ASP A C 1
ATOM 693 O O . ASP A 1 85 ? -11.128 26.417 26.994 1.00 55.97 101 ASP A O 1
ATOM 698 N N . TYR A 1 86 ? -10.169 26.178 24.984 1.00 47.80 102 TYR A N 1
ATOM 699 C CA . TYR A 1 86 ? -9.012 26.942 25.367 1.00 41.39 102 TYR A CA 1
ATOM 700 C C . TYR A 1 86 ? -9.447 28.386 25.526 1.00 42.75 102 TYR A C 1
ATOM 701 O O . TYR A 1 86 ? -10.382 28.834 24.875 1.00 39.18 102 TYR A O 1
ATOM 710 N N . SER A 1 87 ? -8.776 29.125 26.395 1.00 44.51 103 SER A N 1
ATOM 711 C CA . SER A 1 87 ? -9.166 30.510 26.596 1.00 49.96 103 SER A CA 1
ATOM 712 C C . SER A 1 87 ? -9.003 31.335 25.319 1.00 49.25 103 SER A C 1
ATOM 713 O O . SER A 1 87 ? -9.580 32.427 25.210 1.00 46.01 103 SER A O 1
ATOM 716 N N . PHE A 1 88 ? -8.220 30.828 24.359 1.00 40.56 104 PHE A N 1
ATOM 717 C CA . PHE A 1 88 ? -7.981 31.578 23.118 1.00 38.02 104 PHE A CA 1
ATOM 718 C C . PHE A 1 88 ? -9.181 31.544 22.194 1.00 30.20 104 PHE A C 1
ATOM 719 O O . PHE A 1 88 ? -9.317 32.380 21.298 1.00 33.10 104 PHE A O 1
ATOM 727 N N . CYS A 1 89 ? -10.058 30.574 22.406 1.00 29.68 105 CYS A N 1
ATOM 728 C CA . CYS A 1 89 ? -11.273 30.492 21.609 1.00 32.41 105 CYS A CA 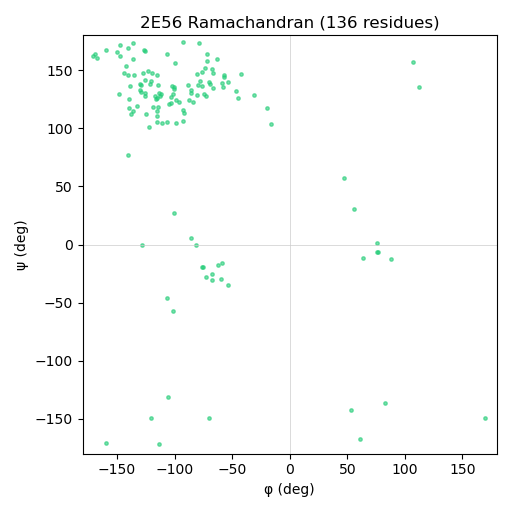1
ATOM 729 C C . CYS A 1 89 ? -12.183 31.743 21.716 1.00 39.05 105 CYS A C 1
ATOM 730 O O . CYS A 1 89 ? -12.884 32.097 20.769 1.00 38.32 105 CYS A O 1
ATOM 733 N N . ARG A 1 90 ? -12.142 32.421 22.858 1.00 41.21 106 ARG A N 1
ATOM 734 C CA . ARG A 1 90 ? -12.917 33.648 23.073 1.00 40.38 106 ARG A CA 1
ATOM 735 C C . ARG A 1 90 ? -12.183 34.906 22.574 1.00 38.09 106 ARG A C 1
ATOM 736 O O . ARG A 1 90 ? -12.664 36.024 22.774 1.00 32.38 106 ARG A O 1
ATOM 744 N N . ALA A 1 91 ? -11.029 34.733 21.921 1.00 31.61 107 ALA A N 1
ATOM 745 C CA . ALA A 1 91 ? -10.301 35.883 21.352 1.00 32.89 107 ALA A CA 1
ATOM 746 C C . ALA A 1 91 ? -11.033 36.488 20.148 1.00 33.11 107 ALA A C 1
ATOM 747 O O . ALA A 1 91 ? -11.625 35.773 19.339 1.00 38.03 107 ALA A O 1
ATOM 749 N N . LEU A 1 92 ? -11.038 37.810 20.066 1.00 31.10 108 LEU A N 1
ATOM 750 C CA . LEU A 1 92 ? -11.639 38.483 18.926 1.00 33.55 108 LEU A CA 1
ATOM 751 C C . LEU A 1 92 ? -10.533 39.034 18.071 1.00 31.30 108 LEU A C 1
ATOM 752 O O . LEU A 1 92 ? -9.397 39.230 18.536 1.00 33.01 108 LEU A O 1
ATOM 757 N N . LYS A 1 93 ? -10.896 39.375 16.844 1.00 34.20 109 LYS A N 1
ATOM 758 C CA . LYS A 1 93 ? -9.968 39.995 15.924 1.00 35.72 109 LYS A CA 1
ATOM 759 C C . LYS A 1 93 ? -9.227 41.113 16.632 1.00 37.07 109 LYS A C 1
ATOM 760 O O . LYS A 1 93 ? -9.835 41.923 17.320 1.00 43.08 109 LYS A O 1
ATOM 766 N N . GLY A 1 94 ? -7.908 41.141 16.481 1.00 38.90 110 GLY A N 1
ATOM 767 C CA . GLY A 1 94 ? -7.099 42.219 17.037 1.00 37.37 110 GLY A CA 1
ATOM 768 C C . GLY A 1 94 ? -6.640 41.987 18.458 1.00 36.44 110 GLY A C 1
ATOM 769 O O . GLY A 1 94 ? -5.750 42.679 18.940 1.00 39.43 110 GLY A O 1
ATOM 770 N N . GLU A 1 95 ? -7.221 40.987 19.115 1.00 35.99 111 GLU A N 1
ATOM 771 C CA . GLU A 1 95 ? -6.862 40.660 20.490 1.00 37.87 111 GLU A CA 1
ATOM 772 C C . GLU A 1 95 ? -5.752 39.614 20.652 1.00 39.21 111 GLU A C 1
ATOM 773 O O . GLU A 1 95 ? -5.956 38.438 20.391 1.00 47.15 111 GLU A O 1
ATOM 779 N N . THR A 1 96 ? -4.611 40.050 21.171 1.00 30.38 112 THR A N 1
ATOM 780 C CA . THR A 1 96 ? -3.444 39.205 21.353 1.00 31.41 112 THR A CA 1
ATOM 781 C C . THR A 1 96 ? -3.734 37.841 21.940 1.00 35.75 112 THR A C 1
ATOM 782 O O . THR A 1 96 ? -4.372 37.731 22.989 1.00 37.49 112 THR A O 1
ATOM 786 N N . VAL A 1 97 ? -3.278 36.792 21.258 1.00 33.16 113 VAL A N 1
ATOM 787 C CA . VAL A 1 97 ? -3.274 35.437 21.839 1.00 30.93 113 VAL A CA 1
ATOM 788 C C . VAL A 1 97 ? -1.858 35.132 22.259 1.00 30.58 113 VAL A C 1
ATOM 789 O O . VAL A 1 97 ? -0.948 35.188 21.462 1.00 31.63 113 VAL A O 1
ATOM 793 N N . ASN A 1 98 ? -1.665 34.837 23.529 1.00 30.52 114 ASN A N 1
ATOM 794 C CA . ASN A 1 98 ? -0.338 34.594 24.032 1.00 29.04 114 ASN A CA 1
ATOM 795 C C . ASN A 1 98 ? -0.418 33.441 25.012 1.00 37.36 114 ASN A C 1
ATOM 796 O O . ASN A 1 98 ? -0.401 33.652 26.216 1.00 40.14 114 ASN A O 1
ATOM 801 N N . THR A 1 99 ? -0.527 32.218 24.499 1.00 32.69 115 THR A N 1
ATOM 802 C CA . THR A 1 99 ? -0.773 31.088 25.388 1.00 39.14 115 THR A CA 1
ATOM 803 C C . THR A 1 99 ? 0.051 29.814 25.131 1.00 33.23 115 THR A C 1
ATOM 804 O O . THR A 1 99 ? 0.812 29.728 24.176 1.00 31.22 115 THR A O 1
ATOM 808 N N . THR A 1 100 ? -0.102 28.853 26.034 1.00 23.89 116 THR A N 1
ATOM 809 C CA . THR A 1 100 ? 0.670 27.643 26.061 1.00 24.90 116 THR A CA 1
ATOM 810 C C . THR A 1 100 ? -0.305 26.480 26.148 1.00 27.09 116 THR A C 1
ATOM 811 O O . THR A 1 100 ? -1.330 26.568 26.842 1.00 30.42 116 THR A O 1
ATOM 815 N N . ILE A 1 101 ? -0.040 25.432 25.377 1.00 23.19 117 ILE A N 1
ATOM 816 C CA . ILE A 1 101 ? -0.975 24.295 25.236 1.00 29.02 117 ILE A CA 1
ATOM 817 C C . ILE A 1 101 ? -0.212 22.992 25.456 1.00 32.10 117 ILE A C 1
ATOM 818 O O . ILE A 1 101 ? 0.897 22.844 24.957 1.00 31.17 117 ILE A O 1
ATOM 823 N N . SER A 1 102 ? -0.784 22.034 26.188 1.00 30.81 118 SER A N 1
ATOM 824 C CA . SER A 1 102 ? -0.094 20.759 26.342 1.00 26.52 118 SER A CA 1
ATOM 825 C C . SER A 1 102 ? -0.340 19.912 25.112 1.00 31.91 118 SER A C 1
ATOM 826 O O . SER A 1 102 ? -1.412 19.950 24.521 1.00 36.94 118 SER A O 1
ATOM 829 N N . PHE A 1 103 ? 0.649 19.118 24.747 1.00 36.35 119 PHE A N 1
ATOM 830 C CA . PHE A 1 103 ? 0.490 18.212 23.630 1.00 34.39 119 PHE A CA 1
ATOM 831 C C . PHE A 1 103 ? 1.190 16.905 23.942 1.00 30.11 119 PHE A C 1
ATOM 832 O O . PHE A 1 103 ? 2.123 16.852 24.750 1.00 28.75 119 PHE A O 1
ATOM 840 N N . SER A 1 104 ? 0.705 15.842 23.312 1.00 32.71 120 SER A N 1
ATOM 841 C CA . SER A 1 104 ? 1.314 14.531 23.388 1.00 32.05 120 SER A CA 1
ATOM 842 C C . SER A 1 104 ? 1.266 13.952 21.976 1.00 34.44 120 SER A C 1
ATOM 843 O O . SER A 1 104 ? 0.194 13.719 21.442 1.00 35.48 120 SER A O 1
ATOM 846 N N . PHE A 1 105 ? 2.424 13.792 21.345 1.00 34.45 121 PHE A N 1
ATOM 847 C CA . PHE A 1 105 ? 2.470 13.201 20.006 1.00 37.14 121 PHE A CA 1
ATOM 848 C C . PHE A 1 105 ? 2.833 11.722 20.133 1.00 31.52 121 PHE A C 1
ATOM 849 O O . PHE A 1 105 ? 3.843 11.398 20.732 1.00 28.50 121 PHE A O 1
ATOM 857 N N . LYS A 1 106 ? 2.013 10.819 19.594 1.00 41.94 122 LYS A N 1
ATOM 858 C CA . LYS A 1 106 ? 2.266 9.382 19.795 1.00 40.47 122 LYS A CA 1
ATOM 859 C C . LYS A 1 106 ? 3.528 8.828 19.119 1.00 39.95 122 LYS A C 1
ATOM 860 O O . LYS A 1 106 ? 4.136 7.883 19.612 1.00 40.88 122 LYS A O 1
ATOM 866 N N . GLY A 1 107 ? 3.920 9.403 17.990 1.00 37.53 123 GLY A N 1
ATOM 867 C CA . GLY A 1 107 ? 5.120 8.934 17.303 1.00 37.71 123 GLY A CA 1
ATOM 868 C C . GLY A 1 107 ? 4.809 8.150 16.034 1.00 41.24 123 GLY A C 1
ATOM 869 O O . GLY A 1 107 ? 3.703 7.626 15.861 1.00 42.53 123 GLY A O 1
ATOM 870 N N . ILE A 1 108 ? 5.786 8.104 15.134 1.00 40.48 124 ILE A N 1
ATOM 871 C CA . ILE A 1 108 ? 5.740 7.287 13.926 1.00 36.89 124 ILE A CA 1
ATOM 872 C C . ILE A 1 108 ? 6.905 6.325 14.036 1.00 40.11 124 ILE A C 1
ATOM 873 O O . ILE A 1 108 ? 8.058 6.755 14.125 1.00 39.80 124 ILE A O 1
ATOM 878 N N . LYS A 1 109 ? 6.621 5.025 14.076 1.00 44.55 125 LYS A N 1
ATOM 879 C CA . LYS A 1 109 ? 7.693 4.032 14.199 1.00 44.02 125 LYS A CA 1
ATOM 880 C C . LYS A 1 109 ? 8.405 3.855 12.869 1.00 33.39 125 LYS A C 1
ATOM 881 O O . LYS A 1 109 ? 7.787 3.981 11.810 1.00 35.46 125 LYS A O 1
ATOM 887 N N . PHE A 1 110 ? 9.698 3.554 12.941 1.00 31.73 126 PHE A N 1
ATOM 888 C CA . PHE A 1 110 ? 10.548 3.372 11.750 1.00 32.80 126 PHE A CA 1
ATOM 889 C C . PHE A 1 110 ? 10.512 4.599 10.840 1.00 31.69 126 PHE A C 1
ATOM 890 O O . PHE A 1 110 ? 10.678 4.497 9.631 1.00 36.47 126 PHE A O 1
ATOM 898 N N . SER A 1 111 ? 10.316 5.758 11.449 1.00 37.38 127 SER A N 1
ATOM 899 C CA . SER A 1 111 ? 10.341 7.046 10.773 1.00 36.57 127 SER A CA 1
ATOM 900 C C . SER A 1 111 ? 11.622 7.255 9.972 1.00 31.57 127 SER A C 1
ATOM 901 O O . SER A 1 111 ? 12.708 6.933 10.428 1.00 39.71 127 SER A O 1
ATOM 904 N N . LYS A 1 112 ? 11.488 7.833 8.786 1.00 32.55 128 LYS A N 1
ATOM 905 C CA . LYS A 1 112 ? 12.622 8.238 7.978 1.00 24.53 128 LYS A CA 1
ATOM 906 C C . LYS A 1 112 ? 12.126 9.128 6.845 1.00 26.21 128 LYS A C 1
ATOM 907 O O . LYS A 1 112 ? 10.950 9.084 6.481 1.00 29.02 128 LYS A O 1
ATOM 913 N N . GLY A 1 113 ? 13.038 9.897 6.259 1.00 26.44 129 GLY A N 1
ATOM 914 C CA . GLY A 1 113 ? 12.694 10.729 5.125 1.00 24.93 129 GLY A CA 1
ATOM 915 C C . GLY A 1 113 ? 12.062 12.032 5.555 1.00 25.95 129 GLY A C 1
ATOM 916 O O . GLY A 1 113 ? 12.525 12.689 6.475 1.00 26.38 129 GLY A O 1
ATOM 917 N N . LYS A 1 114 ? 11.003 12.424 4.873 1.00 24.40 130 LYS A N 1
ATOM 918 C CA . LYS A 1 114 ? 10.496 13.786 5.047 1.00 26.61 130 LYS A CA 1
ATOM 919 C C . LYS A 1 114 ? 8.998 13.761 5.096 1.00 25.51 130 LYS A C 1
ATOM 920 O O . LYS A 1 114 ? 8.359 13.066 4.288 1.00 23.81 130 LYS A O 1
ATOM 926 N N . TYR A 1 115 ? 8.439 14.518 6.036 1.00 21.84 131 TYR A N 1
ATOM 927 C CA . TYR A 1 115 ? 6.985 14.649 6.190 1.00 25.66 131 TYR A CA 1
ATOM 928 C C . TYR A 1 115 ? 6.540 16.101 6.027 1.00 23.83 131 TYR A C 1
ATOM 929 O O . TYR A 1 115 ? 7.271 17.023 6.382 1.00 28.73 131 TYR A O 1
ATOM 938 N N . LYS A 1 116 ? 5.345 16.303 5.497 1.00 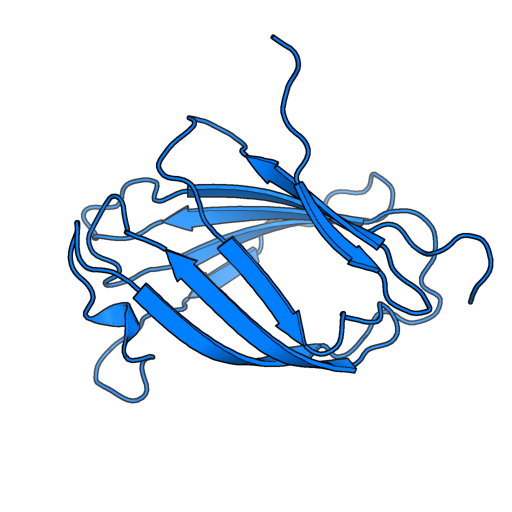22.81 132 LYS A N 1
ATOM 939 C CA . LYS A 1 116 ? 4.755 17.630 5.412 1.00 22.18 132 LYS A CA 1
ATOM 940 C C . LYS A 1 116 ? 3.373 17.598 6.014 1.00 22.14 132 LYS A C 1
ATOM 941 O O . LYS A 1 116 ? 2.680 16.582 5.957 1.00 25.57 132 LYS A O 1
ATOM 947 N N . CYS A 1 117 ? 2.988 18.710 6.619 1.00 21.32 133 CYS A N 1
ATOM 948 C CA . CYS A 1 117 ? 1.615 18.906 7.047 1.00 22.05 133 CYS A CA 1
ATOM 949 C C . CYS A 1 117 ? 1.237 20.338 6.756 1.00 22.37 133 CYS A C 1
ATOM 950 O O . CYS A 1 117 ? 1.863 21.298 7.261 1.00 20.48 133 CYS A O 1
ATOM 953 N N . VAL A 1 118 ? 0.256 20.479 5.883 1.00 18.04 134 VAL A N 1
ATOM 954 C CA . VAL A 1 118 ? -0.387 21.760 5.687 1.00 18.58 134 VAL A CA 1
ATOM 955 C C . VAL A 1 118 ? -1.553 21.944 6.672 1.00 17.38 134 VAL A C 1
ATOM 956 O O . VAL A 1 118 ? -2.434 21.121 6.756 1.00 23.42 134 VAL A O 1
ATOM 960 N N . VAL A 1 119 ? -1.502 23.034 7.430 1.00 23.44 135 VAL A N 1
ATOM 961 C CA . VAL A 1 119 ? -2.537 23.396 8.380 1.00 26.30 135 VAL A CA 1
ATOM 962 C C . VAL A 1 119 ? -3.347 24.574 7.836 1.00 25.70 135 VAL A C 1
ATOM 963 O O . VAL A 1 119 ? -2.873 25.705 7.774 1.00 26.83 135 VAL A O 1
ATOM 967 N N . GLU A 1 120 ? -4.555 24.281 7.391 1.00 23.50 136 GLU A N 1
ATOM 968 C CA . GLU A 1 120 ? -5.481 25.298 6.915 1.00 27.30 136 GLU A CA 1
ATOM 969 C C . GLU A 1 120 ? -6.358 25.700 8.121 1.00 24.59 136 GLU A C 1
ATOM 970 O O . GLU A 1 120 ? -7.233 24.940 8.535 1.00 27.26 136 GLU A O 1
ATOM 976 N N . ALA A 1 121 ? -6.129 26.875 8.688 1.00 27.97 137 ALA A N 1
ATOM 977 C CA . ALA A 1 121 ? -6.910 27.259 9.866 1.00 33.33 137 ALA A CA 1
ATOM 978 C C . ALA A 1 121 ? -8.084 28.129 9.432 1.00 30.59 137 ALA A C 1
ATOM 979 O O . ALA A 1 121 ? -7.894 29.170 8.799 1.00 30.50 137 ALA A O 1
ATOM 981 N N . ILE A 1 122 ? -9.287 27.679 9.775 1.00 36.07 138 ILE A N 1
ATOM 982 C CA . ILE A 1 122 ? -10.521 28.385 9.457 1.00 41.71 138 ILE A CA 1
ATOM 983 C C . ILE A 1 122 ? -11.314 28.750 10.728 1.00 37.48 138 ILE A C 1
ATOM 984 O O . ILE A 1 122 ? -11.391 27.959 11.653 1.00 34.27 138 ILE A O 1
ATOM 989 N N . SER A 1 123 ? -11.911 29.939 10.768 1.00 41.72 139 SER A N 1
ATOM 990 C CA . SER A 1 123 ? -12.653 30.360 11.969 1.00 46.66 139 SER A CA 1
ATOM 991 C C . SER A 1 123 ? -13.669 31.472 11.704 1.00 50.80 139 SER A C 1
ATOM 992 O O . SER A 1 123 ? -13.945 31.820 10.557 1.00 44.28 139 SER A O 1
ATOM 995 N N . GLY A 1 124 ? -14.223 32.012 12.792 1.00 62.21 140 GLY A N 1
ATOM 996 C CA . GLY A 1 124 ? -15.090 33.191 12.745 1.00 68.10 140 GLY A CA 1
ATOM 997 C C . GLY A 1 124 ? -16.514 32.948 12.268 1.00 74.74 140 GLY A C 1
ATOM 998 O O . GLY A 1 124 ? -17.350 33.860 12.311 1.00 73.46 140 GLY A O 1
ATOM 999 N N . SER A 1 125 ? -16.780 31.721 11.818 1.00 76.82 141 SER A N 1
ATOM 1000 C CA . SER A 1 125 ? -18.062 31.331 11.211 1.00 80.69 141 SER A CA 1
ATOM 1001 C C . SER A 1 125 ? -19.404 32.092 11.288 1.00 83.04 141 SER A C 1
ATOM 1002 O O . SER A 1 125 ? -20.101 32.029 12.314 1.00 84.01 141 SER A O 1
ATOM 1005 N N . PRO A 1 126 ? -19.794 32.784 10.193 1.00 81.74 142 PRO A N 1
ATOM 1006 C CA . PRO A 1 126 ? -19.140 32.889 8.886 1.00 79.33 142 PRO A CA 1
ATOM 1007 C C . PRO A 1 126 ? -17.654 32.551 8.771 1.00 77.79 142 PRO A C 1
ATOM 1008 O O . PRO A 1 126 ? -16.810 33.233 9.355 1.00 78.57 142 PRO A O 1
ATOM 1012 N N . GLU A 1 127 ? -17.356 31.519 7.982 1.00 76.02 143 GLU A N 1
ATOM 1013 C CA . GLU A 1 127 ? -16.002 30.985 7.815 1.00 67.42 143 GLU A CA 1
ATOM 1014 C C . GLU A 1 127 ? -15.139 31.773 6.834 1.00 64.00 143 GLU A C 1
ATOM 1015 O O . GLU A 1 127 ? -15.522 32.007 5.690 1.00 64.63 143 GLU A O 1
ATOM 1021 N N . GLU A 1 128 ? -13.899 32.154 7.311 1.00 60.03 144 GLU A N 1
ATOM 1022 C CA . GLU A 1 128 ? -12.855 32.729 6.472 1.00 59.02 144 GLU A CA 1
ATOM 1023 C C . GLU A 1 128 ? -11.550 32.049 6.865 1.00 53.01 144 GLU A C 1
ATOM 1024 O O . GLU A 1 128 ? -11.417 31.536 7.974 1.00 48.13 144 GLU A O 1
ATOM 1030 N N A MET A 1 129 ? -10.665 32.063 5.939 0.50 50.17 145 MET A N 1
ATOM 1031 N N B MET A 1 129 ? -10.644 32.056 5.960 0.50 51.93 145 MET A N 1
ATOM 1032 C CA A MET A 1 129 ? -9.337 31.593 6.252 0.50 46.07 145 MET A CA 1
ATOM 1033 C CA B MET A 1 129 ? -9.371 31.445 6.302 0.50 49.22 145 MET A CA 1
ATOM 1034 C C A MET A 1 129 ? -8.849 32.422 7.427 0.50 44.16 145 MET A C 1
ATOM 1035 C C B MET A 1 129 ? -8.604 32.374 7.238 0.50 47.14 145 MET A C 1
ATOM 1036 O O A MET A 1 129 ? -9.177 33.600 7.547 0.50 48.43 145 MET A O 1
ATOM 1037 O O B MET A 1 129 ? -8.496 33.577 7.002 0.50 50.30 145 MET A O 1
ATOM 1046 N N . LEU A 1 130 ? -8.092 31.797 8.314 1.00 44.57 146 LEU A N 1
ATOM 1047 C CA . LEU A 1 130 ? -7.406 32.538 9.341 1.00 37.52 146 LEU A CA 1
ATOM 1048 C C . LEU A 1 130 ? -5.951 32.599 8.909 1.00 34.67 146 LEU A C 1
ATOM 1049 O O . LEU A 1 130 ? -5.375 33.674 8.754 1.00 30.25 146 LEU A O 1
ATOM 1054 N N . PHE A 1 131 ? -5.387 31.425 8.641 1.00 38.83 147 PHE A N 1
ATOM 1055 C CA . PHE A 1 131 ? -4.008 31.304 8.206 1.00 34.75 147 PHE A CA 1
ATOM 1056 C C . PHE A 1 131 ? -3.818 29.968 7.506 1.00 34.02 147 PHE A C 1
ATOM 1057 O O . PHE A 1 131 ? -4.716 29.119 7.505 1.00 27.32 147 PHE A O 1
ATOM 1065 N N . CYS A 1 132 ? -2.689 29.817 6.827 1.00 28.00 148 CYS A N 1
ATOM 1066 C CA . CYS A 1 132 ? -2.345 28.543 6.191 1.00 26.13 148 CYS A CA 1
ATOM 1067 C C . CYS A 1 132 ? -0.878 28.370 6.441 1.00 24.31 148 CYS A C 1
ATOM 1068 O O . CYS A 1 132 ? -0.100 29.270 6.151 1.00 26.66 148 CYS A O 1
ATOM 1071 N N . LEU A 1 133 ? -0.492 27.256 7.032 1.00 24.56 149 LEU A N 1
ATOM 1072 C CA . LEU A 1 133 ? 0.911 27.043 7.284 1.00 25.11 149 LEU A CA 1
ATOM 1073 C C . LEU A 1 133 ? 1.280 25.714 6.678 1.00 21.01 149 LEU A C 1
ATOM 1074 O O . LEU A 1 133 ? 0.521 24.738 6.758 1.00 18.72 149 LEU A O 1
ATOM 1079 N N . GLU A 1 134 ? 2.462 25.672 6.099 1.00 21.48 150 GLU A N 1
ATOM 1080 C CA . GLU A 1 134 ? 2.973 24.424 5.561 1.00 20.83 150 GLU A CA 1
ATOM 1081 C C . GLU A 1 134 ? 4.207 24.010 6.334 1.00 17.20 150 GLU A C 1
ATOM 1082 O O . GL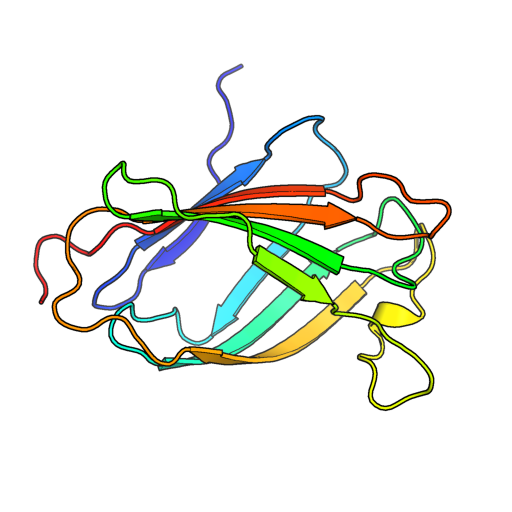U A 1 134 ? 5.268 24.602 6.178 1.00 19.64 150 GLU A O 1
ATOM 1088 N N . PHE A 1 135 ? 4.059 23.002 7.186 1.00 15.43 151 PHE A N 1
ATOM 1089 C CA . PHE A 1 135 ? 5.180 22.504 8.012 1.00 16.82 151 PHE A CA 1
ATOM 1090 C C . PHE A 1 135 ? 5.949 21.430 7.272 1.00 21.73 151 PHE A C 1
ATOM 1091 O O . PHE A 1 135 ? 5.378 20.537 6.632 1.00 18.88 151 PHE A O 1
ATOM 1099 N N . VAL A 1 136 ? 7.260 21.507 7.352 1.00 22.57 152 VAL A N 1
ATOM 1100 C CA . VAL A 1 136 ? 8.072 20.434 6.837 1.00 24.77 152 VAL A CA 1
ATOM 1101 C C . VAL A 1 136 ? 8.807 19.796 8.004 1.00 25.37 152 VAL A C 1
ATOM 1102 O O . VAL A 1 136 ? 9.455 20.474 8.800 1.00 27.90 152 VAL A O 1
ATOM 1106 N N . ILE A 1 137 ? 8.672 18.495 8.148 1.00 19.51 153 ILE A N 1
ATOM 1107 C CA . ILE A 1 137 ? 9.368 17.836 9.231 1.00 23.87 153 ILE A CA 1
ATOM 1108 C C . ILE A 1 137 ? 10.359 16.860 8.641 1.00 27.96 153 ILE A C 1
ATOM 1109 O O . ILE A 1 137 ? 9.983 15.811 8.140 1.00 30.03 153 ILE A O 1
ATOM 1114 N N A LEU A 1 138 ? 11.633 17.222 8.685 0.50 24.68 154 LEU A N 1
ATOM 1115 N N B LEU A 1 138 ? 11.643 17.191 8.727 0.50 25.69 154 LEU A N 1
ATOM 1116 C CA A LEU A 1 138 ? 12.668 16.337 8.188 0.50 18.69 154 LEU A CA 1
ATOM 1117 C CA B LEU A 1 138 ? 12.687 16.357 8.135 0.50 20.88 154 LEU A CA 1
ATOM 1118 C C A LEU A 1 138 ? 13.086 15.388 9.293 0.50 19.57 154 LEU A C 1
ATOM 1119 C C B LEU A 1 138 ? 13.335 15.442 9.171 0.50 22.29 154 LEU A C 1
ATOM 1120 O O A LEU A 1 138 ? 13.213 15.780 10.450 0.50 20.45 154 LEU A O 1
ATOM 1121 O O B LEU A 1 138 ? 13.883 15.918 10.165 0.50 22.22 154 LEU A O 1
ATOM 1130 N N . HIS A 1 139 ? 13.304 14.134 8.934 1.00 23.02 155 HIS A N 1
ATOM 1131 C CA . HIS A 1 139 ? 13.974 13.220 9.843 1.00 26.09 155 HIS A CA 1
ATOM 1132 C C . HIS A 1 139 ? 15.480 13.496 9.874 1.00 22.13 155 HIS A C 1
ATOM 1133 O O . HIS A 1 139 ? 16.107 13.649 8.822 1.00 28.51 155 HIS A O 1
ATOM 1140 N N . GLN A 1 140 ? 16.079 13.627 11.054 1.00 22.74 156 GLN A N 1
ATOM 1141 C CA . GLN A 1 140 ? 17.527 13.868 11.075 1.00 22.67 156 GLN A CA 1
ATOM 1142 C C . GLN A 1 140 ? 18.186 12.699 10.327 1.00 28.70 156 GLN A C 1
ATOM 1143 O O . GLN A 1 140 ? 17.827 11.530 10.535 1.00 25.21 156 GLN A O 1
ATOM 1149 N N . PRO A 1 141 ? 19.152 13.007 9.444 1.00 31.11 157 PRO A N 1
ATOM 1150 C CA . PRO A 1 141 ? 19.686 11.921 8.646 1.00 26.18 157 PRO A CA 1
ATOM 1151 C C . PRO A 1 141 ? 20.644 11.040 9.450 1.00 27.21 157 PRO A C 1
ATOM 1152 O O . PRO A 1 141 ? 20.881 9.909 9.053 1.00 25.66 157 PRO A O 1
ATOM 1156 N N . ASN A 1 142 ? 21.186 11.541 10.564 1.00 18.73 158 ASN A N 1
ATOM 1157 C CA . ASN A 1 142 ? 22.101 10.733 11.387 1.00 22.83 158 ASN A CA 1
ATOM 1158 C C . ASN A 1 142 ? 21.458 10.103 12.635 1.00 27.33 158 ASN A C 1
ATOM 1159 O O . ASN A 1 142 ? 22.138 9.804 13.623 1.00 28.60 158 ASN A O 1
ATOM 1164 N N . SER A 1 143 ? 20.161 9.863 12.581 1.00 26.90 159 SER A N 1
ATOM 1165 C CA . SER A 1 143 ? 19.494 9.236 13.694 1.00 28.28 159 SER A CA 1
ATOM 1166 C C . SER A 1 143 ? 18.403 8.287 13.217 1.00 24.27 159 SER A C 1
ATOM 1167 O O . SER A 1 143 ? 17.788 8.510 12.182 1.00 30.18 159 SER A O 1
ATOM 1170 N N . ASN A 1 144 ? 18.169 7.209 13.959 1.00 29.03 160 ASN A N 1
ATOM 1171 C CA . ASN A 1 144 ? 16.958 6.403 13.753 1.00 23.81 160 ASN A CA 1
ATOM 1172 C C . ASN A 1 144 ? 15.815 7.010 14.570 1.00 27.33 160 ASN A C 1
ATOM 1173 O O . ASN A 1 144 ? 14.772 6.407 14.764 1.00 34.03 160 ASN A O 1
#